Protein AF-A0A7C4L9E1-F1 (afdb_monomer)

Radius of gyration: 27.55 Å; Cα contacts (8 Å, |Δi|>4): 223; chains: 1; bounding box: 44×58×93 Å

Secondary structure (DSSP, 8-state):
-EEEEE-STTEEEEEEEE---TT-S-EEEEEGGGTT-TTS-BPEEPTTS-EEEEEEEESSSEEEEEEEETTS-EE--TT-SEEEE-TTSSEEEEEE---TTS-----------PPPPP-PPPP-------------------------

Nearest PDB structures (foldseek):
  6rzn-assembly1_A  TM=7.956E-01  e=3.690E-04  uncultured bacterium
  8bf3-assembly1_A  TM=7.933E-01  e=5.735E-04  uncultured bacterium
  8bbp-assembly1_A  TM=7.934E-01  e=6.060E-04  uncultured bacterium
  8bf3-assembly1_B  TM=7.867E-01  e=6.404E-04  uncultured bacterium
  6rzn-assembly1_B  TM=7.421E-01  e=8.915E-04  uncultured bacterium

Sequence (148 aa):
MLTKRQLGNGKVEVTFTMPPLEGVSRLYLVGDFNDWSIAAQPLTHAADGAWGITLPLDAGRTYQFRYFDNNGHWHNDWEADAYVPNQFGGDNSVVDTRLEGGPAAVTAPEAEAPARPKRAPARRKAADGAETAPKKRAAPRKKKTDAA

Foldseek 3Di:
DWDWDDDPPQKIKIKDKDAADPPFDWKAKAWPVVVRDLPDGIWDQDPNRMTMDIDIDGAQAKMWIWMATPVGDTHEDPPAPDWDDDPVGGTTGMHHRHDPPDPNPDDDPPPPPPDDDDDDDDDDDDDDDDDDDDDDDDDDDDDDDDDD

pLDDT: mean 78.13, std 25.6, range [27.62, 98.62]

Structure (mmCIF, N/CA/C/O backbone):
data_AF-A0A7C4L9E1-F1
#
_entry.id   AF-A0A7C4L9E1-F1
#
loop_
_atom_site.group_PDB
_atom_site.id
_atom_site.type_symbol
_atom_site.label_atom_id
_atom_site.label_alt_id
_atom_site.label_comp_id
_atom_site.label_asym_id
_atom_site.label_entity_id
_atom_site.label_seq_id
_atom_site.pdbx_PDB_ins_code
_atom_site.Cartn_x
_atom_site.Cartn_y
_atom_site.Cartn_z
_atom_site.occupancy
_atom_site.B_iso_or_equiv
_atom_site.auth_seq_id
_atom_site.auth_comp_id
_atom_site.auth_asym_id
_atom_site.auth_atom_id
_atom_site.pdbx_PDB_model_num
ATOM 1 N N . MET A 1 1 ? 6.304 -3.913 4.565 1.00 87.44 1 MET A N 1
ATOM 2 C CA . MET A 1 1 ? 6.228 -3.359 5.922 1.00 87.44 1 MET A CA 1
ATOM 3 C C . MET A 1 1 ? 4.998 -2.485 6.014 1.00 87.44 1 MET A C 1
ATOM 5 O O . MET A 1 1 ? 4.770 -1.652 5.138 1.00 87.44 1 MET A O 1
ATOM 9 N N . LEU A 1 2 ? 4.234 -2.654 7.091 1.00 92.81 2 LEU A N 1
ATOM 10 C CA . LEU A 1 2 ? 3.048 -1.859 7.387 1.00 92.81 2 LEU A CA 1
ATOM 11 C C . LEU A 1 2 ? 3.260 -1.067 8.674 1.00 92.81 2 LEU A C 1
ATOM 13 O O . LEU A 1 2 ? 3.685 -1.615 9.688 1.00 92.81 2 LEU A O 1
ATOM 17 N N . THR A 1 3 ? 2.905 0.214 8.661 1.00 95.31 3 THR A N 1
ATOM 18 C CA . THR A 1 3 ? 2.757 0.990 9.899 1.00 95.31 3 THR A CA 1
ATOM 19 C C . THR A 1 3 ? 1.370 1.601 9.961 1.00 95.31 3 THR A C 1
ATOM 21 O O . THR A 1 3 ? 0.778 1.939 8.936 1.00 95.31 3 THR A O 1
ATOM 24 N N . LYS A 1 4 ? 0.824 1.701 11.173 1.00 95.00 4 LYS A N 1
ATOM 25 C CA . LYS A 1 4 ? -0.547 2.152 11.410 1.00 95.00 4 LYS A CA 1
ATOM 26 C C . LYS A 1 4 ? -0.545 3.209 12.494 1.00 95.00 4 LYS A C 1
ATOM 28 O O . LYS A 1 4 ? 0.095 3.042 13.530 1.00 95.00 4 LYS A O 1
ATOM 33 N N . ARG A 1 5 ? -1.307 4.271 12.276 1.00 95.44 5 ARG A N 1
ATOM 34 C CA . ARG A 1 5 ? -1.506 5.349 13.237 1.00 95.44 5 ARG A CA 1
ATOM 35 C C . ARG A 1 5 ? -2.990 5.671 13.310 1.00 95.44 5 ARG A C 1
ATOM 37 O O . ARG A 1 5 ? -3.595 6.015 12.299 1.00 95.44 5 ARG A O 1
ATOM 44 N N . GLN A 1 6 ? -3.585 5.560 14.499 1.00 94.00 6 GLN A N 1
ATOM 45 C CA . GLN A 1 6 ? -4.971 5.980 14.705 1.00 94.00 6 GLN A CA 1
ATOM 46 C C . GLN A 1 6 ? -5.089 7.464 14.345 1.00 94.00 6 GLN A C 1
ATOM 48 O O . GLN A 1 6 ? -4.335 8.292 14.860 1.00 94.00 6 GLN A O 1
ATOM 53 N N . LEU A 1 7 ? -6.027 7.795 13.466 1.00 92.00 7 LEU A N 1
ATOM 54 C CA . LEU A 1 7 ? -6.454 9.172 13.260 1.00 92.00 7 LEU A CA 1
ATOM 55 C C . LEU A 1 7 ? -7.696 9.444 14.122 1.00 92.00 7 LEU A C 1
ATOM 57 O O . LEU A 1 7 ? -8.259 8.535 14.741 1.00 92.00 7 LEU A O 1
ATOM 61 N N . GLY A 1 8 ? -8.143 10.704 14.160 1.00 85.88 8 GLY A N 1
ATOM 62 C CA . GLY A 1 8 ? -9.479 11.028 14.671 1.00 85.88 8 GLY A CA 1
ATOM 63 C C . GLY A 1 8 ? -10.566 10.403 13.789 1.00 85.88 8 GLY A C 1
ATOM 64 O O . GLY A 1 8 ? -10.295 9.473 13.044 1.00 85.88 8 GLY A O 1
ATOM 65 N N . ASN A 1 9 ? -11.806 10.892 13.869 1.00 90.38 9 ASN A N 1
ATOM 66 C CA . ASN A 1 9 ? -12.872 10.658 12.873 1.00 90.38 9 ASN A CA 1
ATOM 67 C C . ASN A 1 9 ? -13.137 9.205 12.400 1.00 90.38 9 ASN A C 1
ATOM 69 O O . ASN A 1 9 ? -13.725 9.014 11.339 1.00 90.38 9 ASN A O 1
ATOM 73 N N . GLY A 1 10 ? -12.752 8.186 13.174 1.00 93.12 10 GLY A N 1
ATOM 74 C CA . GLY A 1 10 ? -12.950 6.786 12.788 1.00 93.12 10 GLY A CA 1
ATOM 75 C C . GLY A 1 10 ? -12.030 6.303 11.659 1.00 93.12 10 GLY A C 1
ATOM 76 O O . GLY A 1 10 ? -12.369 5.337 10.978 1.00 93.12 10 GLY A O 1
ATOM 77 N N . LYS A 1 11 ? -10.878 6.950 11.446 1.00 95.88 11 LYS A N 1
ATOM 78 C CA . LYS A 1 11 ? -9.886 6.544 10.441 1.00 95.88 11 LYS A CA 1
ATOM 79 C C . LYS A 1 11 ? -8.595 6.034 11.078 1.00 95.88 11 LYS A C 1
ATOM 81 O O . LYS A 1 11 ? -8.243 6.396 12.199 1.00 95.88 11 LYS A O 1
ATOM 86 N N . VAL A 1 12 ? -7.858 5.226 10.328 1.00 97.00 12 VAL A N 1
ATOM 87 C CA . VAL A 1 12 ? -6.478 4.823 10.615 1.00 97.00 12 VAL A CA 1
ATOM 88 C C . VAL A 1 12 ? -5.633 5.207 9.415 1.00 97.00 12 VAL A C 1
ATOM 90 O O . VAL A 1 12 ? -5.950 4.857 8.283 1.00 97.00 12 VAL A O 1
ATOM 93 N N . GLU A 1 13 ? -4.559 5.938 9.657 1.00 97.31 13 GLU A N 1
ATOM 94 C CA . GLU A 1 13 ? -3.540 6.173 8.651 1.00 97.31 13 GLU A CA 1
ATOM 95 C C . GLU A 1 13 ? -2.656 4.937 8.562 1.00 97.31 13 GLU A C 1
ATOM 97 O O . GLU A 1 13 ? -2.060 4.519 9.556 1.00 97.31 13 GLU A O 1
ATOM 102 N N . VAL A 1 14 ? -2.589 4.347 7.376 1.00 97.81 14 VAL A N 1
ATOM 103 C CA . VAL A 1 14 ? -1.768 3.175 7.102 1.00 97.81 14 VAL A CA 1
ATOM 104 C C . VAL A 1 14 ? -0.697 3.565 6.101 1.00 97.81 14 VAL A C 1
ATOM 106 O O . VAL A 1 14 ? -1.008 4.068 5.022 1.00 97.81 14 VAL A O 1
ATOM 109 N N . THR A 1 15 ? 0.561 3.322 6.453 1.00 97.88 15 THR A N 1
ATOM 110 C CA . THR A 1 15 ? 1.684 3.439 5.522 1.00 97.88 15 THR A CA 1
ATOM 111 C C . THR A 1 15 ? 2.094 2.055 5.059 1.00 97.88 15 THR A C 1
ATOM 113 O O . THR A 1 15 ? 2.405 1.184 5.873 1.00 97.88 15 THR A O 1
ATOM 116 N N . PHE A 1 16 ? 2.098 1.889 3.744 1.00 98.12 16 PHE A N 1
ATOM 117 C CA . PHE A 1 16 ? 2.503 0.693 3.028 1.00 98.12 16 PHE A CA 1
ATOM 118 C C . PHE A 1 16 ? 3.902 0.918 2.472 1.00 98.12 16 PHE A C 1
ATOM 120 O O . PHE A 1 16 ? 4.130 1.916 1.782 1.00 98.12 16 PHE A O 1
ATOM 127 N N . THR A 1 17 ? 4.827 0.004 2.756 1.00 97.12 17 THR A N 1
ATOM 128 C CA . THR A 1 17 ? 6.213 0.098 2.291 1.00 97.12 17 THR A CA 1
ATOM 129 C C . THR A 1 17 ? 6.682 -1.218 1.683 1.00 97.12 17 THR A C 1
ATOM 131 O O . THR A 1 17 ? 6.547 -2.277 2.297 1.00 97.12 17 THR A O 1
ATOM 134 N N . MET A 1 18 ? 7.312 -1.139 0.512 1.00 96.25 18 MET A N 1
ATOM 135 C CA . MET A 1 18 ? 8.000 -2.256 -0.139 1.00 96.25 18 MET A CA 1
ATOM 136 C C . MET A 1 18 ? 9.499 -1.933 -0.259 1.00 96.25 18 MET A C 1
ATOM 138 O O . MET A 1 18 ? 9.834 -0.806 -0.631 1.00 96.25 18 MET A O 1
ATOM 142 N N . PRO A 1 19 ? 10.409 -2.879 0.032 1.00 95.75 19 PRO A N 1
ATOM 143 C CA . PRO A 1 19 ? 11.835 -2.711 -0.244 1.00 95.75 19 PRO A CA 1
ATOM 144 C C . PRO A 1 19 ? 12.128 -2.442 -1.730 1.00 95.75 19 PRO A C 1
ATOM 146 O O . PRO A 1 19 ? 11.249 -2.627 -2.577 1.00 95.75 19 PRO A O 1
ATOM 149 N N . PRO A 1 20 ? 13.366 -2.046 -2.072 1.00 95.94 20 PRO A N 1
ATOM 150 C CA . PRO A 1 20 ? 13.780 -1.921 -3.462 1.00 95.94 20 PRO A CA 1
ATOM 151 C C . PRO A 1 20 ? 13.506 -3.196 -4.264 1.00 95.94 20 PRO A C 1
ATOM 153 O O . PRO A 1 20 ? 13.816 -4.304 -3.826 1.00 95.94 20 PRO A O 1
ATOM 156 N N . LEU A 1 21 ? 12.936 -3.018 -5.455 1.00 95.06 21 LEU A N 1
ATOM 157 C CA . LEU A 1 21 ? 12.646 -4.090 -6.402 1.00 95.06 21 LEU A CA 1
ATOM 158 C C . LEU A 1 21 ? 13.476 -3.873 -7.666 1.00 95.06 21 LEU A C 1
ATOM 160 O O . LEU A 1 21 ? 13.390 -2.826 -8.311 1.00 95.06 21 LEU A O 1
ATOM 164 N N . GLU A 1 22 ? 14.281 -4.867 -8.032 1.00 94.06 22 GLU A N 1
ATOM 165 C CA . GLU A 1 22 ? 15.132 -4.791 -9.217 1.00 94.06 22 GLU A CA 1
ATOM 166 C C . GLU A 1 22 ? 14.295 -4.712 -10.502 1.00 94.06 22 GLU A C 1
ATOM 168 O O . GLU A 1 22 ? 13.351 -5.474 -10.706 1.00 94.06 22 GLU A O 1
ATOM 173 N N . GLY A 1 23 ? 14.642 -3.777 -11.391 1.00 94.38 23 GLY A N 1
ATOM 174 C CA . GLY A 1 23 ? 13.969 -3.623 -12.687 1.00 94.38 23 GLY A CA 1
ATOM 175 C C . GLY A 1 23 ? 12.526 -3.104 -12.615 1.00 94.38 23 GLY A C 1
ATOM 176 O O . GLY A 1 23 ? 11.826 -3.113 -13.632 1.00 94.38 23 GLY A O 1
ATOM 177 N N . VAL A 1 24 ? 12.068 -2.644 -11.448 1.00 97.19 24 VAL A N 1
ATOM 178 C CA . VAL A 1 24 ? 10.756 -2.010 -11.271 1.00 97.19 24 VAL A CA 1
ATOM 179 C C . VAL A 1 24 ? 10.911 -0.494 -11.334 1.00 97.19 24 VAL A C 1
ATOM 181 O O . VAL A 1 24 ? 11.767 0.092 -10.681 1.00 97.19 24 VAL A O 1
ATOM 184 N N . SER A 1 25 ? 10.070 0.149 -12.141 1.00 96.06 25 SER A N 1
ATOM 185 C CA . SER A 1 25 ? 10.032 1.611 -12.311 1.00 96.06 25 SER A CA 1
ATOM 186 C C . SER A 1 25 ? 8.709 2.229 -11.872 1.00 96.06 25 SER A C 1
ATOM 188 O O . SER A 1 25 ? 8.642 3.435 -11.637 1.00 96.06 25 SER A O 1
ATOM 190 N N . ARG A 1 26 ? 7.649 1.420 -11.762 1.00 97.56 26 ARG A N 1
ATOM 191 C CA . ARG A 1 26 ? 6.359 1.818 -11.194 1.00 97.56 26 ARG A CA 1
ATOM 192 C C 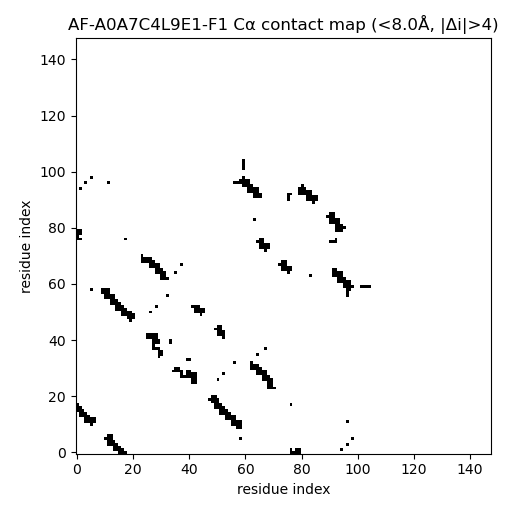. ARG A 1 26 ? 5.793 0.658 -10.394 1.00 97.56 26 ARG A C 1
ATOM 194 O O . ARG A 1 26 ? 5.764 -0.470 -10.885 1.00 97.56 26 ARG A O 1
ATOM 201 N N . LEU A 1 27 ? 5.304 0.972 -9.205 1.00 98.31 27 LEU A N 1
ATOM 202 C CA . LEU A 1 27 ? 4.634 0.039 -8.316 1.00 98.31 27 LEU A CA 1
ATOM 203 C C . LEU A 1 27 ? 3.300 0.652 -7.894 1.00 98.31 27 LEU A C 1
ATOM 205 O O . LEU A 1 27 ? 3.234 1.846 -7.606 1.00 98.31 27 LEU A O 1
ATOM 209 N N . TYR A 1 28 ? 2.247 -0.153 -7.873 1.00 98.62 28 TYR A N 1
ATOM 210 C CA . TYR A 1 28 ? 0.895 0.269 -7.520 1.00 98.62 28 TYR A CA 1
ATOM 211 C C . TYR A 1 28 ? 0.394 -0.526 -6.325 1.00 98.62 28 TYR A C 1
ATOM 213 O O . TYR A 1 28 ? 0.623 -1.731 -6.240 1.00 98.62 28 TYR A O 1
ATOM 221 N N . LEU A 1 29 ? -0.315 0.146 -5.422 1.00 98.62 29 LEU A N 1
ATOM 222 C CA . LEU A 1 29 ? -1.045 -0.485 -4.336 1.00 98.62 29 LEU A CA 1
ATOM 223 C C . LEU A 1 29 ? -2.438 -0.857 -4.848 1.00 98.62 29 LEU A C 1
ATOM 225 O O . LEU A 1 29 ? -3.150 -0.020 -5.401 1.00 98.62 29 LEU A O 1
ATOM 229 N N . VAL A 1 30 ? -2.834 -2.111 -4.663 1.00 98.56 30 VAL A N 1
ATOM 230 C CA . VAL A 1 30 ? -4.080 -2.657 -5.205 1.00 98.56 30 VAL A CA 1
ATOM 231 C C . VAL A 1 30 ? -4.814 -3.396 -4.101 1.00 98.56 30 VAL A C 1
ATOM 233 O O . VAL A 1 30 ? -4.225 -4.268 -3.472 1.00 98.56 30 VAL A O 1
ATOM 236 N N . GLY A 1 31 ? -6.080 -3.080 -3.848 1.00 98.06 31 GLY A N 1
ATOM 237 C CA . GLY A 1 31 ? -6.835 -3.744 -2.792 1.00 98.06 31 GLY A CA 1
ATOM 238 C C . GLY A 1 31 ? -8.274 -3.267 -2.667 1.00 98.06 31 GLY A C 1
ATOM 239 O O . GLY A 1 31 ? -8.790 -2.531 -3.506 1.00 98.06 31 GLY A O 1
ATOM 240 N N . ASP A 1 32 ? -8.920 -3.668 -1.579 1.00 98.12 32 ASP A N 1
ATOM 241 C CA . ASP A 1 32 ? -10.345 -3.399 -1.349 1.00 98.12 32 ASP A CA 1
ATOM 242 C C . ASP A 1 32 ? -10.687 -1.896 -1.320 1.00 98.12 32 ASP A C 1
ATOM 244 O O . ASP A 1 32 ? -11.787 -1.498 -1.685 1.00 98.12 32 ASP A O 1
ATOM 248 N N . PHE A 1 33 ? -9.751 -1.039 -0.904 1.00 97.31 33 PHE A N 1
ATOM 249 C CA . PHE A 1 33 ? -9.940 0.418 -0.821 1.00 97.31 33 PHE A CA 1
ATOM 250 C C . PHE A 1 33 ? -9.889 1.139 -2.179 1.00 97.31 33 PHE A C 1
ATOM 252 O O . PHE A 1 33 ? -10.158 2.338 -2.234 1.00 97.31 33 PHE A O 1
ATOM 259 N N . ASN A 1 34 ? -9.509 0.454 -3.261 1.00 96.94 34 ASN A N 1
ATOM 260 C CA . ASN A 1 34 ? -9.478 1.022 -4.610 1.00 96.94 34 ASN A CA 1
ATOM 261 C C . ASN A 1 34 ? -10.090 0.092 -5.667 1.00 96.94 34 ASN A C 1
ATOM 263 O O . ASN A 1 34 ? -9.681 0.137 -6.830 1.00 96.94 34 ASN A O 1
ATOM 267 N N . ASP A 1 35 ? -11.031 -0.758 -5.249 1.00 97.94 35 ASP A N 1
ATOM 268 C CA . ASP A 1 35 ? -11.737 -1.715 -6.106 1.00 97.94 35 ASP A CA 1
ATOM 269 C C . ASP A 1 35 ? -10.788 -2.606 -6.925 1.00 97.94 35 ASP A C 1
ATOM 271 O O . ASP A 1 35 ? -11.061 -2.950 -8.075 1.00 97.94 35 ASP A O 1
ATOM 275 N N . TRP A 1 36 ? -9.636 -2.959 -6.342 1.00 97.38 36 TRP A N 1
ATOM 276 C CA . TRP A 1 36 ? -8.597 -3.758 -6.992 1.00 97.38 36 TRP A CA 1
ATOM 277 C C . TRP A 1 36 ? -8.062 -3.163 -8.310 1.00 97.38 36 TRP A C 1
ATOM 279 O O . TRP A 1 36 ? -7.595 -3.882 -9.198 1.00 97.38 36 TRP A O 1
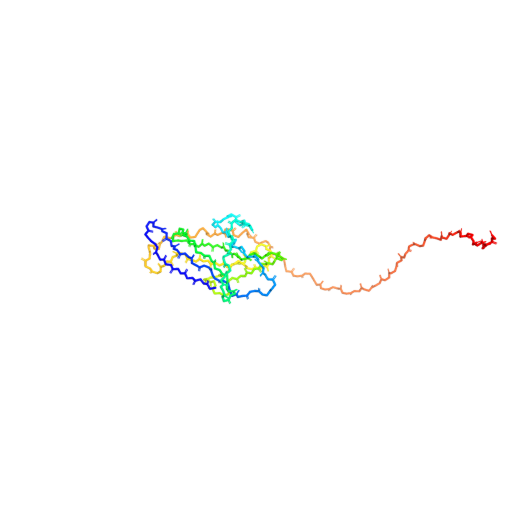ATOM 289 N N . SER A 1 37 ? -8.066 -1.834 -8.436 1.00 97.75 37 SER A N 1
ATOM 290 C CA . SER A 1 37 ? -7.512 -1.141 -9.600 1.00 97.75 37 SER A CA 1
ATOM 291 C C . SER A 1 37 ? -5.981 -1.146 -9.617 1.00 97.75 37 SER A C 1
ATOM 293 O O . SER A 1 37 ? -5.324 -0.567 -8.751 1.00 97.75 37 SER A O 1
ATOM 295 N N . ILE A 1 38 ? -5.403 -1.707 -10.682 1.00 97.50 38 ILE A N 1
ATOM 296 C CA . ILE A 1 38 ? -3.947 -1.790 -10.903 1.00 97.50 38 ILE A CA 1
ATOM 297 C C . ILE A 1 38 ? -3.279 -0.464 -11.301 1.00 97.50 38 ILE A C 1
ATOM 299 O O . ILE A 1 38 ? -2.081 -0.439 -11.565 1.00 97.50 38 ILE A O 1
ATOM 303 N N . ALA A 1 39 ? -4.040 0.630 -11.394 1.00 95.25 39 ALA A N 1
ATOM 304 C CA . ALA A 1 39 ? -3.537 1.924 -11.860 1.00 95.25 39 ALA A CA 1
ATOM 305 C C . ALA A 1 39 ? -3.924 3.108 -10.959 1.00 95.25 39 ALA A C 1
ATOM 307 O O . ALA A 1 39 ? -3.434 4.215 -11.174 1.00 95.25 39 ALA A O 1
ATOM 308 N N . ALA A 1 40 ? -4.796 2.904 -9.963 1.00 96.56 40 ALA A N 1
ATOM 309 C CA . ALA A 1 40 ? -5.378 4.002 -9.190 1.00 96.56 40 ALA A CA 1
ATOM 310 C C . ALA A 1 40 ? -4.435 4.602 -8.135 1.00 96.56 40 ALA A C 1
ATOM 312 O O . ALA A 1 40 ? -4.526 5.793 -7.856 1.00 96.56 40 ALA A O 1
ATOM 313 N N . GLN A 1 41 ? -3.563 3.792 -7.526 1.00 97.38 41 GLN A N 1
ATOM 314 C CA . GLN A 1 41 ? -2.749 4.202 -6.373 1.00 97.38 41 GLN A CA 1
ATOM 315 C C . GLN A 1 41 ? -1.259 3.896 -6.613 1.00 97.38 41 GLN A C 1
ATOM 317 O O . GLN A 1 41 ? -0.773 2.853 -6.173 1.00 97.38 41 GLN A O 1
ATOM 322 N N . PRO A 1 42 ? -0.522 4.746 -7.353 1.00 97.94 42 PRO A N 1
ATOM 323 C CA . PRO A 1 42 ? 0.919 4.580 -7.536 1.00 97.94 42 PRO A CA 1
ATOM 324 C C . PRO A 1 42 ? 1.685 4.856 -6.232 1.00 97.94 42 PRO A C 1
ATOM 326 O O . PRO A 1 42 ? 1.387 5.817 -5.524 1.00 97.94 42 PRO A O 1
ATOM 329 N N . LEU A 1 43 ? 2.702 4.046 -5.934 1.00 98.31 43 LEU A N 1
ATOM 330 C CA . LEU A 1 43 ? 3.628 4.288 -4.828 1.00 98.31 43 LEU A CA 1
ATOM 331 C C . LEU A 1 43 ? 4.702 5.301 -5.229 1.00 98.31 43 LEU A C 1
ATOM 333 O O . LEU A 1 43 ? 5.130 5.372 -6.382 1.00 98.31 43 LEU A O 1
ATOM 337 N N . THR A 1 44 ? 5.182 6.046 -4.237 1.00 97.94 44 THR A N 1
ATOM 338 C CA . THR A 1 44 ? 6.340 6.929 -4.382 1.00 97.94 44 THR A CA 1
ATOM 339 C C . THR A 1 44 ? 7.623 6.123 -4.226 1.00 97.94 44 THR A C 1
ATOM 341 O O . THR A 1 44 ? 7.749 5.348 -3.281 1.00 97.94 44 THR A O 1
ATOM 344 N N . HIS A 1 45 ? 8.576 6.330 -5.132 1.00 96.94 45 HIS A N 1
ATOM 345 C CA . HIS A 1 45 ? 9.919 5.765 -5.040 1.00 96.94 45 HIS A CA 1
ATOM 346 C C . HIS A 1 45 ? 10.825 6.710 -4.242 1.00 96.94 45 HIS A C 1
ATOM 348 O O . HIS A 1 45 ? 11.022 7.865 -4.631 1.00 96.94 45 HIS A O 1
ATOM 354 N N . ALA A 1 46 ? 11.340 6.237 -3.114 1.00 93.38 46 ALA A N 1
ATOM 355 C CA . ALA A 1 46 ? 12.236 6.976 -2.239 1.00 93.38 46 ALA A CA 1
ATOM 356 C C . ALA A 1 46 ? 13.695 6.909 -2.729 1.00 93.38 46 ALA A C 1
ATOM 358 O O . ALA A 1 46 ? 14.066 6.088 -3.567 1.00 93.38 46 ALA A O 1
ATOM 359 N N . ALA A 1 47 ? 14.542 7.803 -2.209 1.00 92.56 47 ALA A N 1
ATOM 360 C CA . ALA A 1 47 ? 15.946 7.911 -2.619 1.00 92.56 47 ALA A CA 1
ATOM 361 C C . ALA A 1 47 ? 16.799 6.687 -2.232 1.00 92.56 47 ALA A C 1
ATOM 363 O O . ALA A 1 47 ? 17.817 6.427 -2.867 1.00 92.56 47 ALA A O 1
ATOM 364 N N . ASP A 1 48 ? 16.381 5.940 -1.210 1.00 91.44 48 ASP A N 1
ATOM 365 C CA . ASP A 1 48 ? 16.982 4.672 -0.780 1.00 91.44 48 ASP A CA 1
ATOM 366 C C . ASP A 1 48 ? 16.502 3.463 -1.610 1.00 91.44 48 ASP A C 1
ATOM 368 O O . ASP A 1 48 ? 16.918 2.332 -1.362 1.00 91.44 48 ASP A O 1
ATOM 372 N N . GLY A 1 49 ? 15.643 3.701 -2.606 1.00 93.12 49 GLY A N 1
ATOM 373 C CA . GLY A 1 49 ? 15.066 2.691 -3.484 1.00 93.12 49 GLY A CA 1
ATOM 374 C C . GLY A 1 49 ? 13.788 2.041 -2.950 1.00 93.12 49 GLY A C 1
ATOM 375 O O . GLY A 1 49 ? 13.197 1.218 -3.647 1.00 93.12 49 GLY A O 1
ATOM 376 N N . ALA A 1 50 ? 13.349 2.362 -1.730 1.00 95.88 50 ALA A N 1
ATOM 377 C CA . ALA A 1 50 ? 12.107 1.824 -1.191 1.00 95.88 50 ALA A CA 1
ATOM 378 C C . ALA A 1 50 ? 10.882 2.456 -1.869 1.00 95.88 50 ALA A C 1
ATOM 380 O O . ALA A 1 50 ? 10.920 3.577 -2.379 1.00 95.88 50 ALA A O 1
ATOM 381 N N . TRP A 1 51 ? 9.759 1.748 -1.838 1.00 97.94 51 TRP A N 1
ATOM 382 C CA . TRP A 1 51 ? 8.472 2.239 -2.319 1.00 97.94 51 TRP A CA 1
ATOM 383 C C . TRP A 1 51 ? 7.547 2.502 -1.142 1.00 97.94 51 TRP A C 1
ATOM 385 O O . TRP A 1 51 ? 7.472 1.678 -0.233 1.00 97.94 51 TRP A O 1
ATOM 395 N N . GLY A 1 52 ? 6.806 3.609 -1.173 1.00 97.56 52 GLY A N 1
ATOM 396 C CA . GLY A 1 52 ? 5.905 3.980 -0.086 1.00 97.56 52 GLY A CA 1
ATOM 397 C C . GLY A 1 52 ? 4.627 4.681 -0.537 1.00 97.56 52 GLY A C 1
ATOM 398 O O . GLY A 1 52 ? 4.629 5.455 -1.496 1.00 97.56 52 GLY A O 1
ATOM 399 N N . ILE A 1 53 ? 3.536 4.435 0.186 1.00 98.19 53 ILE A N 1
ATOM 400 C CA . ILE A 1 53 ? 2.303 5.228 0.123 1.00 98.19 53 ILE A CA 1
ATOM 401 C C . ILE A 1 53 ? 1.615 5.225 1.488 1.00 98.19 53 ILE A C 1
ATOM 403 O O . ILE A 1 53 ? 1.619 4.215 2.191 1.00 98.19 53 ILE A O 1
ATOM 407 N N . THR A 1 54 ? 1.002 6.346 1.854 1.00 98.19 54 THR A N 1
ATOM 408 C CA . THR A 1 54 ? 0.242 6.492 3.099 1.00 98.19 54 THR A CA 1
ATOM 409 C C . THR A 1 54 ? -1.204 6.833 2.772 1.00 98.19 54 THR A C 1
ATOM 411 O O . THR A 1 54 ? -1.457 7.794 2.047 1.00 98.19 54 THR A O 1
ATOM 414 N N . LEU A 1 55 ? -2.153 6.054 3.300 1.00 97.44 55 LEU A N 1
ATOM 415 C CA . LEU A 1 55 ? -3.584 6.208 3.038 1.00 97.44 55 LEU A CA 1
ATOM 416 C C . LEU A 1 55 ? -4.395 6.243 4.342 1.00 97.44 55 LEU A C 1
ATOM 418 O O . LEU A 1 55 ? -4.156 5.426 5.234 1.00 97.44 55 LEU A O 1
ATOM 422 N N . PRO A 1 56 ? -5.400 7.129 4.458 1.00 97.12 56 PRO A N 1
ATOM 423 C CA . PRO A 1 56 ? -6.401 7.040 5.511 1.00 97.12 56 PRO A CA 1
ATOM 424 C C . PRO A 1 56 ? -7.453 5.977 5.155 1.00 97.12 56 PRO A C 1
ATOM 426 O O . PRO A 1 56 ? -8.209 6.133 4.197 1.00 97.12 56 PRO A O 1
ATOM 429 N N . LEU A 1 57 ? -7.545 4.918 5.955 1.00 97.31 57 LEU A N 1
ATOM 430 C CA . LEU A 1 57 ? -8.538 3.847 5.826 1.00 97.31 57 LEU A CA 1
ATOM 431 C C . LEU A 1 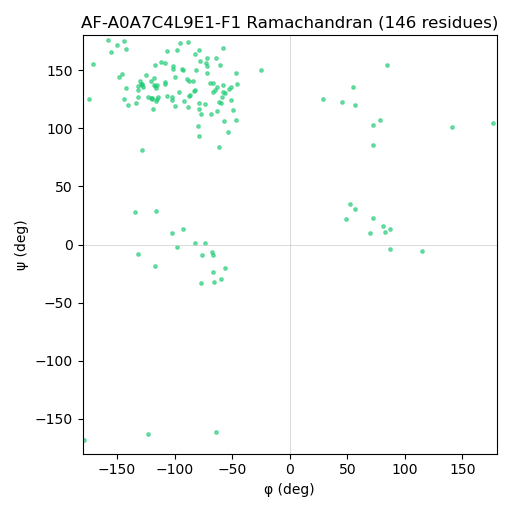57 ? -9.573 3.922 6.955 1.00 97.31 57 LEU A C 1
ATOM 433 O O . LEU A 1 57 ? -9.291 4.472 8.018 1.00 97.31 57 LEU A O 1
ATOM 437 N N . ASP A 1 58 ? -10.776 3.373 6.754 1.00 96.88 58 ASP A N 1
ATOM 438 C CA . ASP A 1 58 ? -11.736 3.222 7.860 1.00 96.88 58 ASP A CA 1
ATOM 439 C C . ASP A 1 58 ? -11.174 2.290 8.933 1.00 96.88 58 ASP A C 1
ATOM 441 O O . ASP A 1 58 ? -10.617 1.232 8.615 1.00 96.88 58 ASP A O 1
ATOM 445 N N . ALA A 1 59 ? -11.336 2.693 10.192 1.00 95.75 59 ALA A N 1
ATOM 446 C CA . ALA A 1 59 ? -10.966 1.907 11.359 1.00 95.75 59 ALA A CA 1
ATOM 447 C C . ALA A 1 59 ? -11.911 0.710 11.564 1.00 95.75 59 ALA A C 1
ATOM 449 O O . ALA A 1 59 ? -13.052 0.708 11.101 1.00 95.75 59 ALA A O 1
ATOM 450 N N . GLY A 1 60 ? -11.454 -0.288 12.323 1.00 94.50 60 GLY A N 1
ATOM 451 C CA . GLY A 1 60 ? -12.316 -1.368 12.811 1.00 94.50 60 GLY A CA 1
ATOM 452 C C . GLY A 1 60 ? -12.562 -2.516 11.826 1.00 94.50 60 GLY A C 1
ATOM 453 O O . GLY A 1 60 ? -13.414 -3.368 12.089 1.00 94.50 60 GLY A O 1
ATOM 454 N N . ARG A 1 61 ? -11.833 -2.573 10.706 1.00 94.94 61 ARG A N 1
ATOM 455 C CA . ARG A 1 61 ? -12.023 -3.597 9.672 1.00 94.94 61 ARG A CA 1
ATOM 456 C C . ARG A 1 61 ? -10.709 -4.067 9.065 1.00 94.94 61 ARG A C 1
ATOM 458 O O . ARG A 1 61 ? -9.662 -3.460 9.243 1.00 94.94 61 ARG A O 1
ATOM 465 N N . THR A 1 62 ? -10.787 -5.148 8.307 1.00 96.88 62 THR A N 1
ATOM 466 C CA . THR A 1 62 ? -9.673 -5.652 7.507 1.00 96.88 62 THR A CA 1
ATOM 467 C C . THR A 1 62 ? -9.836 -5.260 6.044 1.00 96.88 62 THR A C 1
ATOM 469 O O . THR A 1 62 ? -10.959 -5.111 5.553 1.00 96.88 62 THR A O 1
ATOM 472 N N . TYR A 1 63 ? -8.705 -5.115 5.358 1.00 97.88 63 TYR A N 1
ATOM 473 C CA . TYR A 1 63 ? -8.620 -4.934 3.911 1.00 97.88 63 TYR A CA 1
ATOM 474 C C . TYR A 1 63 ? -7.635 -5.942 3.341 1.00 97.88 63 TYR A C 1
ATOM 476 O O . TYR A 1 63 ? -6.558 -6.150 3.903 1.00 97.88 63 TYR A O 1
ATOM 484 N N . GLN A 1 64 ? -7.986 -6.533 2.210 1.00 98.38 64 GLN A N 1
ATOM 485 C CA . GLN A 1 64 ? -7.071 -7.306 1.389 1.00 98.38 64 GLN A CA 1
ATOM 486 C C . GLN A 1 64 ? -6.373 -6.392 0.382 1.00 98.38 64 GLN A C 1
ATOM 488 O O . GLN A 1 64 ? -6.982 -5.467 -0.161 1.00 98.38 64 GLN A O 1
ATOM 493 N N . PHE A 1 65 ? -5.092 -6.649 0.133 1.00 98.38 65 PHE A N 1
ATOM 494 C CA . PHE A 1 65 ? -4.291 -5.887 -0.814 1.00 98.38 65 PHE A CA 1
ATOM 495 C C . PHE A 1 65 ? -3.108 -6.695 -1.362 1.00 98.38 65 PHE A C 1
ATOM 497 O O . PHE A 1 65 ? -2.737 -7.743 -0.828 1.00 98.38 65 PHE A O 1
ATOM 504 N N . ARG A 1 66 ? -2.509 -6.187 -2.441 1.00 98.25 66 ARG A N 1
ATOM 505 C CA . ARG A 1 66 ? -1.246 -6.618 -3.053 1.00 98.25 66 ARG A CA 1
ATOM 506 C C . ARG A 1 66 ? -0.565 -5.420 -3.723 1.00 98.25 66 ARG A C 1
ATOM 508 O O . ARG A 1 66 ? -1.173 -4.360 -3.879 1.00 98.25 66 ARG A O 1
ATOM 515 N N . TYR A 1 67 ? 0.673 -5.605 -4.170 1.00 98.19 67 TYR A N 1
ATOM 516 C CA . TYR A 1 67 ? 1.369 -4.641 -5.019 1.00 98.19 67 TYR A CA 1
ATOM 517 C C . TYR A 1 67 ? 1.487 -5.167 -6.448 1.00 98.19 67 TYR A C 1
ATOM 519 O O . TYR A 1 67 ? 1.769 -6.349 -6.649 1.00 98.19 67 TYR A O 1
ATOM 527 N N . PHE A 1 68 ? 1.293 -4.294 -7.431 1.00 98.38 68 PHE A N 1
ATOM 528 C CA . PHE A 1 68 ? 1.392 -4.625 -8.851 1.00 98.38 68 PHE A CA 1
ATOM 529 C C . PHE A 1 68 ? 2.463 -3.770 -9.520 1.00 98.38 68 PHE A C 1
ATOM 531 O O . PHE A 1 68 ? 2.440 -2.544 -9.394 1.00 98.38 68 PHE A O 1
ATOM 538 N N . ASP A 1 69 ? 3.416 -4.402 -10.202 1.00 98.19 69 ASP A N 1
ATOM 539 C CA . ASP A 1 69 ? 4.520 -3.697 -10.854 1.00 98.19 69 ASP A CA 1
ATOM 540 C C . ASP A 1 69 ? 4.292 -3.471 -12.358 1.00 98.19 69 ASP A C 1
ATOM 542 O O . ASP A 1 69 ? 3.416 -4.053 -13.000 1.00 98.19 69 ASP A O 1
ATOM 546 N N . ASN A 1 70 ? 5.121 -2.615 -12.955 1.00 96.81 70 ASN A N 1
ATOM 547 C CA . ASN A 1 70 ? 5.089 -2.336 -14.392 1.00 96.81 70 ASN A CA 1
ATOM 548 C C . ASN A 1 70 ? 5.503 -3.516 -15.291 1.00 96.81 70 ASN A C 1
ATOM 550 O O . ASN A 1 70 ? 5.427 -3.378 -16.511 1.00 96.81 70 ASN A O 1
ATOM 554 N N . ASN A 1 71 ? 5.973 -4.622 -14.715 1.00 96.88 71 ASN A N 1
ATOM 555 C CA . ASN A 1 71 ? 6.365 -5.840 -15.420 1.00 96.88 71 ASN A CA 1
ATOM 556 C C . ASN A 1 71 ? 5.242 -6.895 -15.389 1.00 96.88 71 ASN A C 1
ATOM 558 O O . ASN A 1 71 ? 5.372 -7.948 -16.009 1.00 96.88 71 ASN A O 1
ATOM 562 N N . GLY A 1 72 ? 4.121 -6.602 -14.719 1.00 96.56 72 GLY A N 1
ATOM 563 C CA . GLY A 1 72 ? 2.971 -7.492 -14.611 1.00 96.56 72 GLY A CA 1
ATOM 564 C C . GLY A 1 72 ? 3.050 -8.479 -13.447 1.00 96.56 72 GLY A C 1
ATOM 565 O O . GLY A 1 72 ? 2.265 -9.430 -13.415 1.00 96.56 72 GLY A O 1
ATOM 566 N N . HIS A 1 73 ? 3.975 -8.290 -12.504 1.00 97.00 73 HIS A N 1
ATOM 567 C CA . HIS A 1 73 ? 4.100 -9.160 -11.341 1.00 97.00 73 HIS A CA 1
ATOM 568 C C . HIS A 1 73 ? 3.299 -8.650 -10.147 1.00 97.00 73 HIS A C 1
ATOM 570 O O . HIS A 1 73 ? 3.121 -7.449 -9.930 1.00 97.00 73 HIS A O 1
ATOM 576 N N . TRP A 1 74 ? 2.858 -9.616 -9.345 1.00 97.25 74 TRP A N 1
ATOM 577 C CA . TRP A 1 74 ? 2.155 -9.391 -8.095 1.00 97.25 74 TRP A CA 1
ATOM 578 C C . TRP A 1 74 ? 3.057 -9.697 -6.910 1.00 97.25 74 TRP A C 1
ATOM 580 O O . TRP A 1 74 ? 3.568 -10.811 -6.788 1.00 97.25 74 TRP A O 1
ATOM 590 N N . H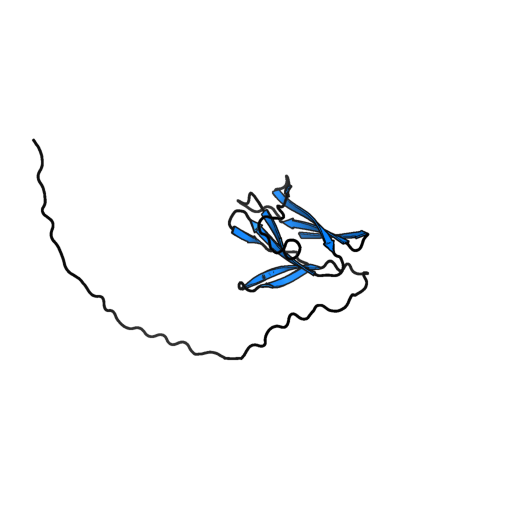IS A 1 75 ? 3.152 -8.748 -5.987 1.00 97.19 75 HIS A N 1
ATOM 591 C CA . HIS A 1 75 ? 3.952 -8.863 -4.773 1.00 97.19 75 HIS A CA 1
ATOM 592 C C . HIS A 1 75 ? 3.053 -8.788 -3.542 1.00 97.19 75 HIS A C 1
ATOM 594 O O . HIS A 1 75 ? 2.077 -8.035 -3.520 1.00 97.19 75 HIS A O 1
ATOM 600 N N . ASN A 1 76 ? 3.387 -9.568 -2.519 1.00 97.38 76 ASN A N 1
ATOM 601 C CA . ASN A 1 76 ? 2.748 -9.487 -1.209 1.00 97.38 76 ASN A CA 1
ATOM 602 C C . ASN A 1 76 ? 3.651 -8.723 -0.247 1.00 97.38 76 ASN A C 1
ATOM 604 O O . ASN A 1 76 ? 4.872 -8.713 -0.401 1.00 97.38 76 ASN A O 1
ATOM 608 N N . ASP A 1 77 ? 3.044 -8.107 0.760 1.00 96.06 77 ASP A N 1
ATOM 609 C CA . ASP A 1 77 ? 3.798 -7.602 1.895 1.00 96.06 77 ASP A CA 1
ATOM 610 C C . ASP A 1 77 ? 4.170 -8.773 2.803 1.00 96.06 77 ASP A C 1
ATOM 612 O O . ASP A 1 77 ? 3.282 -9.368 3.402 1.00 96.06 77 ASP A O 1
ATOM 616 N N . TRP A 1 78 ? 5.463 -9.089 2.888 1.00 92.88 78 TRP A N 1
ATOM 617 C CA . TRP A 1 78 ? 6.062 -10.065 3.807 1.00 92.88 78 TRP A CA 1
ATOM 618 C C . TRP A 1 78 ? 5.785 -9.813 5.299 1.00 92.88 78 TRP A C 1
ATOM 620 O O . TRP A 1 78 ? 5.856 -10.744 6.101 1.00 92.88 78 TRP A O 1
ATOM 630 N N . GLU A 1 79 ? 5.412 -8.587 5.661 1.00 93.88 79 GLU A N 1
ATOM 631 C CA . GLU A 1 79 ? 5.065 -8.174 7.021 1.00 93.88 79 GLU A CA 1
ATOM 632 C C . GLU A 1 79 ? 3.590 -7.748 7.112 1.00 93.88 79 GLU A C 1
ATOM 634 O O . GLU A 1 79 ? 3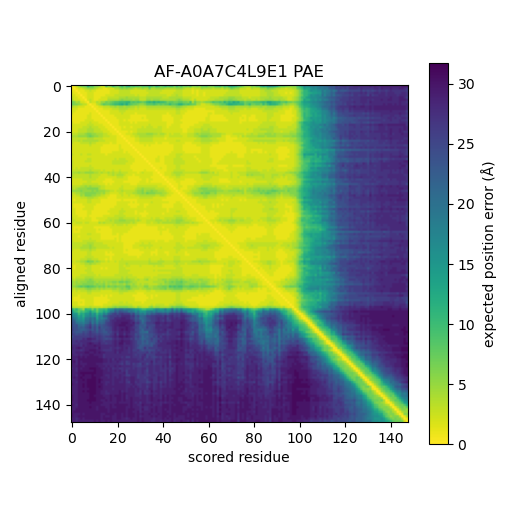.225 -6.890 7.917 1.00 93.88 79 GLU A O 1
ATOM 639 N N . ALA A 1 80 ? 2.729 -8.312 6.257 1.00 95.88 80 ALA A N 1
ATOM 640 C CA . ALA A 1 80 ? 1.284 -8.153 6.382 1.00 95.88 80 ALA A CA 1
ATOM 641 C C . ALA A 1 80 ? 0.771 -8.699 7.723 1.00 95.88 80 ALA A C 1
ATOM 643 O O . ALA A 1 80 ? 1.343 -9.632 8.287 1.00 95.88 80 ALA A O 1
ATOM 644 N N . ASP A 1 81 ? -0.365 -8.178 8.194 1.00 96.00 81 ASP A N 1
ATOM 645 C CA . ASP A 1 81 ? -0.983 -8.661 9.436 1.00 96.00 81 ASP A CA 1
ATOM 646 C C . ASP A 1 81 ? -1.480 -10.106 9.310 1.00 96.00 81 ASP A C 1
ATOM 648 O O . ASP A 1 81 ? -1.502 -10.857 10.283 1.00 96.00 81 ASP A O 1
ATOM 652 N N . ALA A 1 82 ? -1.907 -10.488 8.106 1.00 96.62 82 ALA A N 1
ATOM 653 C CA . ALA A 1 82 ? -2.289 -11.847 7.759 1.00 96.62 82 ALA A CA 1
ATOM 654 C C . ALA A 1 82 ? -2.208 -12.067 6.241 1.00 96.62 82 ALA A C 1
ATOM 656 O O . ALA A 1 82 ? -1.982 -11.138 5.461 1.00 96.62 82 ALA A O 1
ATOM 657 N N . TYR A 1 83 ? -2.456 -13.309 5.832 1.00 97.31 83 TYR A N 1
ATOM 658 C CA . TYR A 1 83 ? -2.587 -13.709 4.437 1.00 97.31 83 TYR A CA 1
ATOM 659 C C . TYR A 1 83 ? -3.859 -14.526 4.259 1.00 97.31 83 TYR A C 1
ATOM 661 O O . TYR A 1 83 ? -4.198 -15.345 5.116 1.00 97.31 83 TYR A O 1
ATOM 669 N N . VAL A 1 84 ? -4.559 -14.306 3.149 1.00 97.00 84 VAL A N 1
ATOM 670 C CA . VAL A 1 84 ? -5.777 -15.050 2.808 1.00 97.00 84 VAL A CA 1
ATOM 671 C C . VAL A 1 84 ? -5.675 -15.638 1.403 1.00 97.00 84 VAL A C 1
ATOM 673 O O . VAL A 1 84 ? -5.279 -14.912 0.487 1.00 97.00 84 VAL A O 1
ATOM 676 N N . PRO A 1 85 ? -6.061 -16.912 1.199 1.00 96.94 85 PRO A N 1
ATOM 677 C CA . PRO A 1 85 ? -6.081 -17.512 -0.128 1.00 96.94 85 PRO A CA 1
ATOM 678 C C . PRO A 1 85 ? -6.966 -16.731 -1.095 1.00 96.94 85 PRO A C 1
ATOM 680 O O . PRO A 1 85 ? -8.088 -16.345 -0.764 1.00 96.94 85 PRO A O 1
ATOM 683 N N . ASN A 1 86 ? -6.478 -16.543 -2.316 1.00 93.38 86 ASN A N 1
ATOM 684 C CA . ASN A 1 86 ? -7.221 -15.943 -3.413 1.00 93.38 86 ASN A CA 1
ATOM 685 C C . ASN A 1 86 ? -7.640 -16.990 -4.455 1.00 93.38 86 ASN A C 1
ATOM 687 O O . ASN A 1 86 ? -7.149 -18.118 -4.508 1.00 93.38 86 ASN A O 1
ATOM 691 N N . GLN A 1 87 ? -8.553 -16.585 -5.337 1.00 91.62 87 GLN A N 1
ATOM 692 C CA . GLN A 1 87 ? -9.119 -17.441 -6.384 1.00 91.62 87 GLN A CA 1
ATOM 693 C C . GLN A 1 87 ? -8.120 -17.883 -7.471 1.00 91.62 87 GLN A C 1
ATOM 695 O O . GLN A 1 87 ? -8.456 -18.724 -8.302 1.00 91.62 87 GLN A O 1
ATOM 700 N N . PHE A 1 88 ? -6.904 -17.330 -7.483 1.00 90.00 88 PHE A N 1
ATOM 701 C CA . PHE A 1 88 ? -5.869 -17.602 -8.484 1.00 90.00 88 PHE A CA 1
ATOM 702 C C . PHE A 1 88 ? -4.777 -18.552 -7.973 1.00 90.00 88 PHE A C 1
ATOM 704 O O . PHE A 1 88 ? -3.760 -18.734 -8.638 1.00 90.00 88 PHE A O 1
ATOM 711 N N . GLY A 1 89 ? -4.980 -19.172 -6.806 1.00 88.88 89 GLY A N 1
ATOM 712 C CA . GLY A 1 89 ? -4.053 -20.157 -6.245 1.00 88.88 89 GLY A CA 1
ATOM 713 C C . GLY A 1 89 ? -2.842 -19.559 -5.525 1.00 88.88 89 GLY A C 1
ATOM 714 O O . GLY A 1 89 ? -1.876 -20.279 -5.288 1.00 88.88 89 GLY A O 1
ATOM 715 N N . GLY A 1 90 ? -2.884 -18.269 -5.182 1.00 92.81 90 GLY A N 1
ATOM 716 C CA . GLY A 1 90 ? -1.938 -17.634 -4.260 1.00 92.81 90 GLY A CA 1
ATOM 717 C C . GLY A 1 90 ? -2.667 -16.984 -3.087 1.00 92.81 90 GLY A C 1
ATOM 718 O O . GLY A 1 90 ? -3.852 -17.232 -2.891 1.00 92.81 90 GLY A O 1
ATOM 719 N N . ASP A 1 91 ? -1.986 -16.090 -2.373 1.00 96.81 91 ASP A N 1
ATOM 720 C CA . ASP A 1 91 ? -2.565 -15.356 -1.244 1.00 96.81 91 ASP A CA 1
ATOM 721 C C . ASP A 1 91 ? -2.601 -13.844 -1.499 1.00 96.81 91 ASP A C 1
ATOM 723 O O . ASP A 1 91 ? -1.784 -13.307 -2.253 1.00 96.81 91 ASP A O 1
ATOM 727 N N . ASN A 1 92 ? -3.531 -13.156 -0.842 1.00 98.00 92 ASN A N 1
ATOM 728 C CA . ASN A 1 92 ? -3.551 -11.704 -0.694 1.00 98.00 92 ASN A CA 1
ATOM 729 C C . ASN A 1 92 ? -2.994 -11.323 0.682 1.00 98.00 92 ASN A C 1
ATOM 731 O O . ASN A 1 92 ? -3.257 -12.019 1.665 1.00 98.00 92 ASN A O 1
ATOM 735 N N . SER A 1 93 ? -2.273 -10.205 0.761 1.00 98.38 93 SER A N 1
ATOM 736 C CA . SER A 1 93 ? -1.897 -9.603 2.041 1.00 98.38 93 SER A CA 1
ATOM 737 C C . SER A 1 93 ? -3.122 -8.974 2.702 1.00 98.38 93 SER A C 1
ATOM 739 O O . SER A 1 93 ? -4.015 -8.469 2.021 1.00 98.38 93 SER A O 1
ATOM 741 N N . VAL A 1 94 ? -3.165 -8.990 4.031 1.00 98.12 94 VAL A N 1
ATOM 742 C CA . VAL A 1 94 ? -4.226 -8.370 4.830 1.00 98.12 94 VAL A CA 1
ATOM 743 C C . VAL A 1 94 ? -3.642 -7.272 5.703 1.00 98.12 94 VAL A C 1
ATOM 745 O O . VAL A 1 94 ? -2.592 -7.453 6.318 1.00 98.12 94 VAL A O 1
ATOM 748 N N . VAL A 1 95 ? -4.354 -6.148 5.776 1.00 97.50 95 VAL A N 1
ATOM 749 C CA . VAL A 1 95 ? -4.155 -5.126 6.802 1.00 97.50 95 VAL A CA 1
ATOM 750 C C . VAL A 1 95 ? -5.388 -5.039 7.700 1.00 97.50 95 VAL A C 1
ATOM 752 O O . VAL A 1 95 ? -6.506 -4.887 7.207 1.00 97.50 95 VAL A O 1
ATOM 755 N N . ASP A 1 96 ? -5.199 -5.144 9.014 1.00 96.56 96 ASP A N 1
ATOM 756 C CA . ASP A 1 96 ? -6.234 -4.955 10.034 1.00 96.56 96 ASP A CA 1
ATOM 757 C C . ASP A 1 96 ? -6.128 -3.552 10.650 1.00 96.56 96 ASP A C 1
ATOM 759 O O . ASP A 1 96 ? -5.105 -3.186 11.235 1.00 96.56 96 ASP A O 1
ATOM 763 N N . THR A 1 97 ? -7.187 -2.753 10.519 1.00 95.62 97 THR A N 1
ATOM 764 C CA . THR A 1 97 ? -7.292 -1.405 11.099 1.00 95.62 97 THR A CA 1
ATOM 765 C C . THR A 1 97 ? -7.954 -1.397 12.479 1.00 95.62 97 THR A C 1
ATOM 767 O O . THR A 1 97 ? -8.331 -0.337 12.985 1.00 95.62 97 THR A O 1
ATOM 770 N N . ARG A 1 98 ? -8.105 -2.559 13.122 1.00 91.62 98 ARG A N 1
ATOM 771 C CA . ARG A 1 98 ? -8.404 -2.674 14.552 1.00 91.62 98 ARG A CA 1
ATOM 772 C C . ARG A 1 98 ? -7.107 -2.479 15.329 1.00 91.62 98 ARG A C 1
ATOM 774 O O . ARG A 1 98 ? -6.264 -3.365 15.392 1.00 91.62 98 ARG A O 1
ATOM 781 N N . LEU A 1 99 ? -6.928 -1.292 15.895 1.00 76.31 99 LEU A N 1
ATOM 782 C CA . LEU A 1 99 ? -5.875 -1.068 16.878 1.00 76.31 99 LEU A CA 1
ATOM 783 C C . LEU A 1 99 ? -6.394 -1.527 18.246 1.00 76.31 99 LEU A C 1
ATOM 785 O O . LEU A 1 99 ? -7.524 -1.201 18.622 1.00 76.31 99 LEU A O 1
ATOM 789 N N . GLU A 1 100 ? -5.588 -2.317 18.956 1.00 61.53 100 GLU A N 1
ATOM 790 C CA . GLU A 1 100 ? -5.890 -2.821 20.301 1.00 61.53 100 GLU A CA 1
ATOM 791 C C . GLU A 1 100 ? -6.354 -1.660 21.204 1.00 61.53 100 GLU A C 1
ATOM 793 O O . GLU A 1 100 ? -5.610 -0.705 21.437 1.00 61.53 100 GLU A O 1
ATOM 798 N N . GLY A 1 101 ? -7.617 -1.712 21.653 1.00 56.84 101 GLY A N 1
ATOM 799 C CA . GLY A 1 101 ? -8.289 -0.648 22.419 1.00 56.84 101 GLY A CA 1
ATOM 800 C C . GLY A 1 101 ? -9.487 0.034 21.733 1.00 56.84 101 GLY A C 1
ATOM 801 O O . GLY A 1 101 ? -10.169 0.833 22.374 1.00 56.84 101 GLY A O 1
ATOM 802 N N . GLY A 1 102 ? -9.788 -0.268 20.464 1.00 53.22 102 GLY A N 1
ATOM 803 C CA . GLY A 1 102 ? -11.045 0.135 19.809 1.00 53.22 102 GLY A CA 1
ATOM 804 C C . GLY A 1 102 ? -12.235 -0.751 20.215 1.00 53.22 102 GLY A C 1
ATOM 805 O O . GLY A 1 102 ? -12.020 -1.886 20.648 1.00 53.22 102 GLY A O 1
ATOM 806 N N . PRO A 1 103 ? -13.501 -0.294 20.090 1.00 44.69 103 PRO A N 1
ATOM 807 C CA . PRO A 1 103 ? -14.637 -1.160 20.368 1.00 44.69 103 PRO A CA 1
ATOM 808 C C . PRO A 1 103 ? -14.562 -2.363 19.430 1.00 44.69 103 PRO A C 1
ATOM 810 O O . PRO A 1 103 ? -14.529 -2.208 18.208 1.00 44.69 103 PRO A O 1
ATOM 813 N N . ALA A 1 104 ? -14.514 -3.557 20.020 1.00 48.50 104 ALA A N 1
ATOM 814 C CA . ALA A 1 104 ? -14.635 -4.819 19.316 1.00 48.50 104 ALA A CA 1
ATOM 815 C C . ALA A 1 104 ? -16.018 -4.875 18.649 1.00 48.50 104 ALA A C 1
ATOM 817 O O . ALA A 1 104 ? -16.988 -5.387 19.207 1.00 48.50 104 ALA A O 1
ATOM 818 N N . ALA A 1 105 ? -16.131 -4.289 17.459 1.00 47.06 105 ALA A N 1
ATOM 819 C CA . ALA A 1 105 ? -17.300 -4.421 16.616 1.00 47.06 105 ALA A CA 1
ATOM 820 C C . ALA A 1 105 ? -17.215 -5.781 15.917 1.00 47.06 105 ALA A C 1
ATOM 822 O O . ALA A 1 105 ? -16.540 -5.979 14.908 1.00 47.06 105 ALA A O 1
ATOM 823 N N . VAL A 1 106 ? -17.868 -6.719 16.591 1.00 45.88 106 VAL A N 1
ATOM 824 C CA . VAL A 1 106 ? -18.409 -7.998 16.149 1.00 45.88 106 VAL A CA 1
ATOM 825 C C . VAL A 1 106 ? -18.744 -8.099 14.651 1.00 45.88 106 VAL A C 1
ATOM 827 O O . VAL A 1 106 ? -19.179 -7.145 14.011 1.00 45.88 106 VAL A O 1
ATOM 830 N N . THR A 1 107 ? -18.626 -9.336 14.155 1.00 35.16 107 THR A N 1
ATOM 831 C CA . THR A 1 107 ? -19.038 -9.873 12.843 1.00 35.16 107 THR A CA 1
ATOM 832 C C . THR A 1 107 ? -18.209 -9.448 11.629 1.00 35.16 107 THR A C 1
ATOM 834 O O . THR A 1 107 ? -18.585 -8.586 10.843 1.00 35.16 107 THR A O 1
ATOM 837 N N . ALA A 1 108 ? -17.124 -10.193 11.387 1.00 43.34 108 ALA A N 1
ATOM 838 C CA . ALA A 1 108 ? -16.859 -10.613 10.016 1.00 43.34 108 ALA A CA 1
ATOM 839 C C . ALA A 1 108 ? -18.109 -11.368 9.524 1.00 43.34 108 ALA A C 1
ATOM 841 O O . ALA A 1 108 ? -18.568 -12.259 10.248 1.00 43.34 108 ALA A O 1
ATOM 842 N N . PRO A 1 109 ? -18.687 -11.062 8.349 1.00 41.06 109 PRO A N 1
ATOM 843 C CA . PRO A 1 109 ? -19.455 -12.085 7.680 1.00 41.06 109 PRO A CA 1
ATOM 844 C C . PRO A 1 109 ? -18.440 -13.178 7.361 1.00 41.06 109 PRO A C 1
ATOM 846 O O . PRO A 1 109 ? -17.462 -12.957 6.644 1.00 41.06 109 PRO A O 1
ATOM 849 N N . GLU A 1 110 ? -18.632 -14.330 7.989 1.00 45.56 110 GLU A N 1
ATOM 850 C CA . GLU A 1 110 ? -18.095 -15.584 7.499 1.00 45.56 110 GLU A CA 1
ATOM 851 C C . GLU A 1 110 ? -18.426 -15.622 6.009 1.00 45.56 110 GLU A C 1
ATOM 853 O O . GLU A 1 110 ? -19.594 -15.686 5.623 1.00 45.56 110 GLU A O 1
ATOM 858 N N . ALA A 1 111 ? -17.402 -15.427 5.176 1.00 44.69 111 ALA A 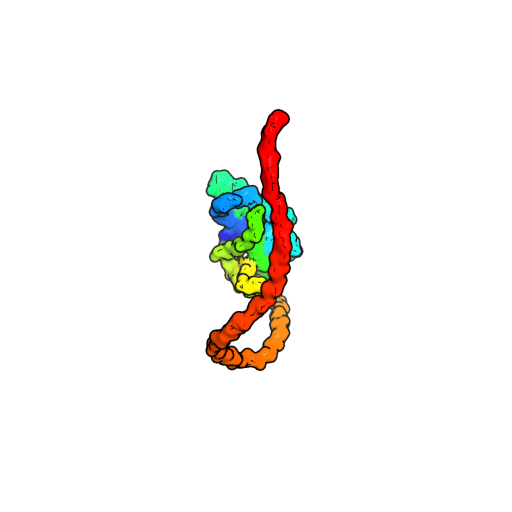N 1
ATOM 859 C CA . ALA A 1 111 ? -17.519 -15.634 3.752 1.00 44.69 111 ALA A CA 1
ATOM 860 C C . ALA A 1 111 ? -17.970 -17.082 3.603 1.00 44.69 111 ALA A C 1
ATOM 862 O O . ALA A 1 111 ? -17.210 -18.008 3.887 1.00 44.69 111 ALA A O 1
ATOM 863 N N . GLU A 1 112 ? -19.241 -17.247 3.253 1.00 39.47 112 GLU A N 1
ATOM 864 C CA . GLU A 1 112 ? -19.863 -18.516 2.947 1.00 39.47 112 GLU A CA 1
ATOM 865 C C . GLU A 1 112 ? -19.015 -19.183 1.864 1.00 39.47 112 GLU A C 1
ATOM 867 O O . GLU A 1 112 ? -19.098 -18.862 0.680 1.00 39.47 112 GLU A O 1
ATOM 872 N N . ALA A 1 113 ? -18.121 -20.075 2.285 1.00 48.19 113 ALA A N 1
ATOM 873 C CA . ALA A 1 113 ? -17.457 -20.992 1.390 1.00 48.19 113 ALA A CA 1
ATOM 874 C C . ALA A 1 113 ? -18.548 -21.952 0.903 1.00 48.19 113 ALA A C 1
ATOM 876 O O . ALA A 1 113 ? -19.054 -22.732 1.718 1.00 48.19 113 ALA A O 1
ATOM 877 N N . PRO A 1 114 ? -18.949 -21.941 -0.385 1.00 43.47 114 PRO A N 1
ATOM 878 C CA . PRO A 1 114 ? -19.885 -22.940 -0.853 1.00 43.47 114 PRO A CA 1
ATOM 879 C C . PRO A 1 114 ? -19.241 -24.314 -0.673 1.00 43.47 114 PRO A C 1
ATOM 881 O O . PRO A 1 114 ? -18.138 -24.603 -1.149 1.00 43.47 114 PRO A O 1
ATOM 884 N N . ALA A 1 115 ? -19.951 -25.144 0.086 1.00 42.94 115 ALA A N 1
ATOM 885 C CA . ALA A 1 115 ? -19.564 -26.486 0.451 1.00 42.94 115 ALA A CA 1
ATOM 886 C C . ALA A 1 115 ? -19.163 -27.312 -0.780 1.00 42.94 115 ALA A C 1
ATOM 888 O O . ALA A 1 115 ? -19.921 -27.536 -1.722 1.00 42.94 115 ALA A O 1
ATOM 889 N N . ARG A 1 116 ? -17.945 -27.834 -0.710 1.00 45.81 116 ARG A N 1
ATOM 890 C CA . ARG A 1 116 ? -17.402 -28.897 -1.555 1.00 45.81 116 ARG A CA 1
ATOM 891 C C . ARG A 1 116 ? -18.339 -30.117 -1.606 1.00 45.81 116 ARG A C 1
ATOM 893 O O . ARG A 1 116 ? -18.644 -30.652 -0.538 1.00 45.81 116 ARG A O 1
ATOM 900 N N . PRO A 1 117 ? -18.619 -30.733 -2.773 1.00 34.78 117 PRO A N 1
ATOM 901 C CA . PRO A 1 117 ? -18.824 -32.168 -2.818 1.00 34.78 117 PRO A CA 1
ATOM 902 C C . PRO A 1 117 ? -17.476 -32.874 -2.997 1.00 34.78 117 PRO A C 1
ATOM 904 O O . PRO A 1 117 ? -16.644 -32.558 -3.849 1.00 34.78 117 PRO A O 1
ATOM 907 N N . LYS A 1 118 ? -17.252 -33.840 -2.109 1.00 47.66 118 LYS A N 1
ATOM 908 C CA . LYS A 1 118 ? -16.074 -34.700 -2.017 1.00 47.66 118 LYS A CA 1
ATOM 909 C C . LYS A 1 118 ? -15.995 -35.628 -3.238 1.00 47.66 118 LYS A C 1
ATOM 911 O O . LYS A 1 118 ? -16.932 -36.380 -3.490 1.00 47.66 118 LYS A O 1
ATOM 916 N N . ARG A 1 119 ? -14.831 -35.714 -3.891 1.00 34.53 119 ARG A N 1
ATOM 917 C CA . ARG A 1 119 ? -14.395 -36.967 -4.532 1.00 34.53 119 ARG A CA 1
ATOM 918 C C . ARG A 1 119 ? -12.879 -37.145 -4.415 1.00 34.53 119 ARG A C 1
ATOM 920 O O . ARG A 1 119 ? -12.108 -36.244 -4.726 1.00 34.53 119 ARG A O 1
ATOM 927 N N . ALA A 1 120 ? -12.499 -38.292 -3.859 1.00 37.41 120 ALA A N 1
ATOM 928 C CA . ALA A 1 120 ? -11.134 -38.779 -3.662 1.00 37.41 120 ALA A CA 1
ATOM 929 C C . ALA A 1 120 ? -10.661 -39.564 -4.921 1.00 37.41 120 ALA A C 1
ATOM 931 O O . ALA A 1 120 ? -11.450 -39.734 -5.853 1.00 37.41 120 ALA A O 1
ATOM 932 N N . PRO A 1 121 ? -9.387 -39.995 -5.002 1.00 39.72 121 PRO A N 1
ATOM 933 C CA . PRO A 1 121 ? -8.567 -39.902 -6.210 1.00 39.72 121 PRO A CA 1
ATOM 934 C C . PRO A 1 121 ? -8.783 -41.051 -7.203 1.00 39.72 121 PRO A C 1
ATOM 936 O O . PRO A 1 121 ? -8.856 -42.218 -6.818 1.00 39.72 121 PRO A O 1
ATOM 939 N N . ALA A 1 122 ? -8.788 -40.737 -8.501 1.00 36.56 122 ALA A N 1
ATOM 940 C CA . ALA A 1 122 ? -8.628 -41.744 -9.543 1.00 36.56 122 ALA A CA 1
ATOM 941 C C . ALA A 1 122 ? -7.143 -41.878 -9.910 1.00 36.56 122 ALA A C 1
ATOM 943 O O . ALA A 1 122 ? -6.455 -40.917 -10.244 1.00 36.56 122 ALA A O 1
ATOM 944 N N . ARG A 1 123 ? -6.680 -43.116 -9.771 1.00 35.25 123 ARG A N 1
ATOM 945 C CA . ARG A 1 123 ? -5.337 -43.658 -9.969 1.00 35.25 123 ARG A CA 1
ATOM 946 C C . ARG A 1 123 ? -4.647 -43.214 -11.264 1.00 35.25 123 ARG A C 1
ATOM 948 O O . ARG A 1 123 ? -5.257 -43.136 -12.323 1.00 35.25 123 ARG A O 1
ATOM 955 N N . ARG A 1 124 ? -3.318 -43.106 -11.164 1.00 36.3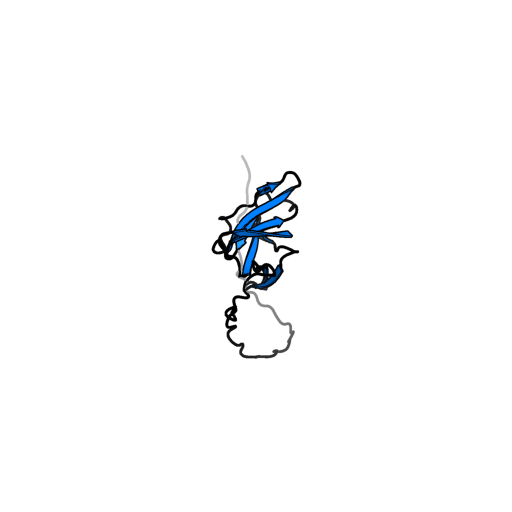1 124 ARG A N 1
ATOM 956 C CA . ARG A 1 124 ? -2.364 -43.233 -12.274 1.00 36.31 124 ARG A CA 1
ATOM 957 C C . ARG A 1 124 ? -2.687 -44.451 -13.152 1.00 36.31 124 ARG A C 1
ATOM 959 O O . ARG A 1 124 ? -2.863 -45.552 -12.628 1.00 36.31 124 ARG A O 1
ATOM 966 N N . LYS A 1 125 ? -2.589 -44.278 -14.470 1.00 31.59 125 LYS A N 1
ATOM 967 C CA . LYS A 1 125 ? -2.120 -45.327 -15.380 1.00 31.59 125 LYS A CA 1
ATOM 968 C C . LYS A 1 125 ? -1.224 -44.700 -16.448 1.00 31.59 125 LYS A C 1
ATOM 970 O O . LYS A 1 125 ? -1.651 -43.806 -17.166 1.00 31.59 125 LYS A O 1
ATOM 975 N N . ALA A 1 126 ? 0.019 -45.168 -16.493 1.00 33.31 126 ALA A N 1
ATOM 976 C CA . ALA A 1 126 ? 0.914 -45.036 -17.631 1.00 33.31 126 ALA A CA 1
ATOM 977 C C . ALA A 1 126 ? 0.678 -46.222 -18.585 1.00 33.31 126 ALA A C 1
ATOM 979 O O . ALA A 1 126 ? 0.456 -47.336 -18.104 1.00 33.31 126 ALA A O 1
ATOM 980 N N . ALA A 1 127 ? 0.703 -45.951 -19.891 1.00 33.88 127 ALA A N 1
ATOM 981 C CA . ALA A 1 127 ? 0.962 -46.835 -21.042 1.00 33.88 127 ALA A CA 1
ATOM 982 C C . ALA A 1 127 ? 0.765 -45.936 -22.284 1.00 33.88 127 ALA A C 1
ATOM 984 O O . ALA A 1 127 ? -0.309 -45.363 -22.438 1.00 33.88 127 ALA A O 1
ATOM 985 N N . ASP A 1 128 ? 1.813 -45.488 -22.973 1.00 31.20 128 ASP A N 1
ATOM 986 C CA . ASP A 1 128 ? 2.549 -46.198 -24.035 1.00 31.20 128 ASP A CA 1
ATOM 987 C C . ASP A 1 128 ? 1.650 -46.639 -25.208 1.00 31.20 128 ASP A C 1
ATOM 989 O O . ASP A 1 128 ? 0.708 -47.405 -25.005 1.00 31.20 128 ASP A O 1
ATOM 993 N N . GLY A 1 129 ? 1.952 -46.151 -26.423 1.00 27.62 129 GLY A N 1
ATOM 994 C CA . GLY A 1 129 ? 1.457 -46.756 -27.665 1.00 27.62 129 GLY A CA 1
ATOM 995 C C . GLY A 1 129 ? 1.041 -45.815 -28.808 1.00 27.62 129 GLY A C 1
ATOM 996 O O . GLY A 1 129 ? -0.091 -45.352 -28.847 1.00 27.62 129 GLY A O 1
ATOM 997 N N . ALA A 1 130 ? 1.944 -45.691 -29.789 1.00 31.28 130 ALA A N 1
ATOM 998 C CA . ALA A 1 130 ? 1.702 -45.695 -31.244 1.00 31.28 130 ALA A CA 1
ATOM 999 C C . ALA A 1 130 ? 1.024 -44.497 -31.965 1.00 31.28 130 ALA A C 1
ATOM 1001 O O . ALA A 1 130 ? -0.191 -44.346 -32.015 1.00 31.28 130 ALA A O 1
ATOM 1002 N N . GLU A 1 131 ? 1.881 -43.709 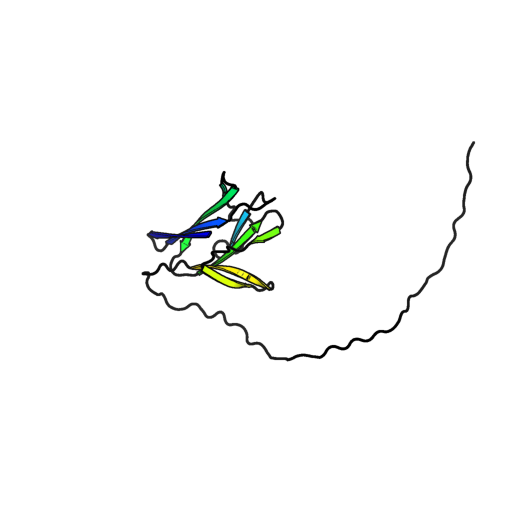-32.629 1.00 29.36 131 GLU A N 1
ATOM 1003 C CA . GLU A 1 131 ? 1.928 -43.456 -34.086 1.00 29.36 131 GLU A CA 1
ATOM 1004 C C . GLU A 1 131 ? 0.628 -43.545 -34.922 1.00 29.36 131 GLU A C 1
ATOM 1006 O O . GLU A 1 131 ? 0.011 -44.598 -35.036 1.00 29.36 131 GLU A O 1
ATOM 1011 N N . THR A 1 132 ? 0.304 -42.474 -35.664 1.00 31.00 132 THR A N 1
ATOM 1012 C CA . THR A 1 132 ? 0.215 -42.495 -37.147 1.00 31.00 132 THR A CA 1
ATOM 1013 C C . THR A 1 132 ? -0.042 -41.098 -37.727 1.00 31.00 132 THR A C 1
ATOM 1015 O O . THR A 1 132 ? -0.998 -40.405 -37.391 1.00 31.00 132 THR A O 1
ATOM 1018 N N . ALA A 1 133 ? 0.839 -40.688 -38.641 1.00 45.75 133 ALA A N 1
ATOM 1019 C CA . ALA A 1 133 ? 0.680 -39.536 -39.527 1.00 45.75 133 ALA A CA 1
ATOM 1020 C C . ALA A 1 133 ? -0.246 -39.861 -40.716 1.00 45.75 133 ALA A C 1
ATOM 1022 O O . ALA A 1 133 ? -0.384 -41.031 -41.077 1.00 45.75 133 ALA A O 1
ATOM 1023 N N . PRO A 1 134 ? -0.697 -38.844 -41.476 1.00 42.25 134 PRO A N 1
ATOM 1024 C CA . PRO A 1 134 ? -0.799 -39.013 -42.918 1.00 42.25 134 PRO A CA 1
ATOM 1025 C C . PRO A 1 134 ? 0.075 -38.013 -43.685 1.00 42.25 134 PRO A C 1
ATOM 1027 O O . PRO A 1 134 ? -0.028 -36.794 -43.565 1.00 42.25 134 PRO A O 1
ATOM 1030 N N . LYS A 1 135 ? 0.918 -38.589 -44.548 1.00 44.19 135 LYS A N 1
ATOM 1031 C CA . LYS A 1 135 ? 1.616 -37.945 -45.665 1.00 44.19 135 LYS A CA 1
ATOM 1032 C C . LYS A 1 135 ? 0.605 -37.494 -46.730 1.00 44.19 135 LYS A C 1
ATOM 1034 O O . LYS A 1 135 ? -0.217 -38.297 -47.164 1.00 44.19 135 LYS A O 1
ATOM 1039 N N . LYS A 1 136 ? 0.797 -36.301 -47.303 1.00 45.59 136 LYS A N 1
ATOM 1040 C CA . LYS A 1 136 ? 0.528 -36.059 -48.733 1.00 45.59 136 LYS A CA 1
ATOM 1041 C C . LYS A 1 136 ? 1.827 -35.637 -49.436 1.00 45.59 136 LYS A C 1
ATOM 1043 O O . LYS A 1 136 ? 2.444 -34.637 -49.090 1.00 45.59 136 LYS A O 1
ATOM 1048 N N . ARG A 1 137 ? 2.245 -36.487 -50.383 1.00 40.06 137 ARG A N 1
ATOM 1049 C CA . ARG A 1 137 ? 3.337 -36.348 -51.376 1.00 40.06 137 ARG A CA 1
ATOM 1050 C C . ARG A 1 137 ? 3.117 -35.100 -52.260 1.00 40.06 137 ARG A C 1
ATOM 1052 O O . ARG A 1 137 ? 1.977 -34.833 -52.613 1.00 40.06 137 ARG A O 1
ATOM 1059 N N . ALA A 1 138 ? 4.132 -34.243 -52.443 1.00 40.34 138 ALA A N 1
ATOM 1060 C CA . ALA A 1 138 ? 5.157 -34.190 -53.522 1.00 40.34 138 ALA A CA 1
ATOM 1061 C C . ALA A 1 138 ? 4.635 -33.563 -54.847 1.00 40.34 138 ALA A C 1
ATOM 1063 O O . ALA A 1 138 ? 3.741 -34.134 -55.452 1.00 40.34 138 ALA A O 1
ATOM 1064 N N . ALA A 1 139 ? 5.034 -32.327 -55.219 1.00 46.41 139 ALA A N 1
ATOM 1065 C CA . ALA A 1 139 ? 6.246 -31.905 -55.983 1.00 46.41 139 ALA A CA 1
ATOM 1066 C C . ALA A 1 13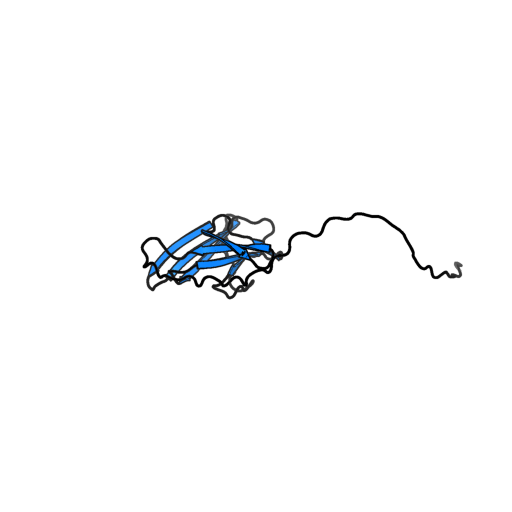9 ? 6.046 -32.010 -57.529 1.00 46.41 139 ALA A C 1
ATOM 1068 O O . ALA A 1 139 ? 5.235 -32.843 -57.919 1.00 46.41 139 ALA A O 1
ATOM 1069 N N . PRO A 1 140 ? 6.747 -31.258 -58.428 1.00 49.97 140 PRO A N 1
ATOM 1070 C CA . PRO A 1 140 ? 8.101 -30.713 -58.257 1.00 49.97 140 PRO A CA 1
ATOM 1071 C C . PRO A 1 140 ? 8.423 -29.318 -58.860 1.00 49.97 140 PRO A C 1
ATOM 1073 O O . PRO A 1 140 ? 7.658 -28.684 -59.577 1.00 49.97 140 PRO A O 1
ATOM 1076 N N . ARG A 1 141 ? 9.653 -28.889 -58.544 1.00 49.09 141 ARG A N 1
ATOM 1077 C CA . ARG A 1 141 ? 10.410 -27.717 -59.018 1.00 49.09 141 ARG A CA 1
ATOM 1078 C C . ARG A 1 141 ? 10.886 -27.898 -60.471 1.00 49.09 141 ARG A C 1
ATOM 1080 O O . ARG A 1 141 ? 11.244 -29.011 -60.851 1.00 49.09 141 ARG A O 1
ATOM 1087 N N . LYS A 1 142 ? 11.084 -26.797 -61.207 1.00 51.12 142 LYS A N 1
ATOM 1088 C CA . LYS A 1 142 ? 12.108 -26.702 -62.268 1.00 51.12 142 LYS A CA 1
ATOM 1089 C C . LYS A 1 142 ? 13.164 -25.658 -61.883 1.00 51.12 142 LYS A C 1
ATOM 1091 O O . LYS A 1 142 ? 12.848 -24.626 -61.301 1.00 51.12 142 LYS A O 1
ATOM 1096 N N . LYS A 1 143 ? 14.426 -26.018 -62.132 1.00 47.69 143 LYS A N 1
ATOM 1097 C CA . LYS A 1 143 ? 15.675 -25.296 -61.840 1.00 47.69 143 LYS A CA 1
ATOM 1098 C C . LYS A 1 143 ? 16.125 -24.461 -63.053 1.00 47.69 143 LYS A C 1
ATOM 1100 O O . LYS A 1 143 ? 15.949 -24.942 -64.163 1.00 47.69 143 LYS A O 1
ATOM 1105 N N . LYS A 1 144 ? 16.826 -23.357 -62.736 1.00 45.94 144 LYS A N 1
ATOM 1106 C CA . LYS A 1 144 ? 18.032 -22.741 -63.356 1.00 45.94 144 LYS A CA 1
ATOM 1107 C C . LYS A 1 144 ? 18.031 -22.395 -64.857 1.00 45.94 144 LYS A C 1
ATOM 1109 O O . LYS A 1 144 ? 17.786 -23.278 -65.661 1.00 45.94 144 LYS A O 1
ATOM 1114 N N . THR A 1 145 ? 18.534 -21.201 -65.201 1.00 49.03 145 THR A N 1
ATOM 1115 C CA . THR A 1 145 ? 19.964 -20.964 -65.541 1.00 49.03 145 THR A CA 1
ATOM 1116 C C . THR A 1 145 ? 20.304 -19.470 -65.668 1.00 49.03 145 THR A C 1
ATOM 1118 O O . THR A 1 145 ? 19.422 -18.649 -65.891 1.00 49.03 145 THR A O 1
ATOM 1121 N N . ASP A 1 146 ? 21.590 -19.184 -65.459 1.00 46.81 146 ASP A N 1
ATOM 1122 C CA . ASP A 1 146 ? 22.327 -17.914 -65.454 1.00 46.81 146 ASP A CA 1
ATOM 1123 C C . ASP A 1 146 ? 22.408 -17.133 -66.789 1.00 46.81 146 ASP A C 1
ATOM 1125 O O . ASP A 1 146 ? 22.272 -17.710 -67.863 1.00 46.81 146 ASP A O 1
ATOM 1129 N N . ALA A 1 147 ? 22.721 -15.835 -66.632 1.00 48.47 147 ALA A N 1
ATOM 1130 C CA . ALA A 1 147 ? 23.605 -14.934 -67.398 1.00 48.47 147 ALA A CA 1
ATOM 1131 C C . ALA A 1 147 ? 23.588 -14.871 -68.944 1.00 48.47 147 ALA A C 1
ATOM 1133 O O . ALA A 1 147 ? 23.982 -15.815 -69.626 1.00 48.47 147 ALA A O 1
ATOM 1134 N N . ALA A 1 148 ? 23.343 -13.656 -69.454 1.00 47.25 148 ALA A N 1
ATOM 1135 C CA . ALA A 1 148 ? 24.263 -12.876 -70.298 1.00 47.25 148 ALA A CA 1
ATOM 1136 C C . ALA A 1 148 ? 23.905 -11.385 -70.188 1.00 47.25 148 ALA A C 1
ATOM 1138 O O . ALA A 1 148 ? 22.688 -11.089 -70.168 1.00 47.25 148 ALA A O 1
#

Mean predicted aligned error: 14.24 Å

Solvent-accessible surface area (backbone atoms only — not comparable to full-atom values): 9685 Å² total; per-residue (Å²): 65,68,48,77,43,82,50,67,97,64,27,23,36,36,38,45,38,44,73,63,57,88,96,58,88,48,43,18,53,25,21,67,93,56,79,58,32,78,76,78,39,70,43,45,76,46,96,87,46,31,34,38,49,74,46,81,37,68,42,63,41,73,41,48,32,39,34,38,38,78,86,77,49,80,44,66,50,92,54,38,78,43,73,44,82,44,98,84,80,49,67,35,18,26,48,67,38,60,56,96,88,58,83,86,70,76,76,77,78,75,77,79,71,79,80,79,82,89,80,82,87,83,77,89,79,89,79,89,85,81,88,85,87,83,89,80,86,80,87,86,87,88,81,88,85,83,90,134